Protein AF-A0A923YQT0-F1 (afdb_monomer_lite)

Sequence (96 aa):
MRGEGYRERSIRHISRESKAFCIRGITALSRREAEVLRLYLAGRTVSGIADVLRHSAKTIYNQKRAAIAKLLYKTDAELFSLQAAGGITEEKLSGL

Structure (mmCIF, N/CA/C/O backbone):
data_AF-A0A923YQT0-F1
#
_entry.id   AF-A0A923YQT0-F1
#
loop_
_atom_site.group_PDB
_atom_site.id
_atom_site.type_symbol
_atom_site.label_atom_id
_atom_site.label_alt_id
_atom_site.label_comp_id
_atom_site.label_asym_id
_atom_site.label_entity_id
_atom_site.label_seq_id
_atom_site.pdbx_PDB_ins_code
_atom_site.Cartn_x
_atom_site.Cartn_y
_atom_site.Cartn_z
_atom_site.occupancy
_atom_site.B_iso_or_equiv
_atom_site.auth_seq_id
_atom_site.auth_comp_id
_atom_site.auth_asym_id
_atom_site.auth_atom_id
_atom_site.pdbx_PDB_model_num
ATOM 1 N N . MET A 1 1 ? 0.812 -26.627 -7.256 1.00 32.62 1 MET A N 1
ATOM 2 C CA . MET A 1 1 ? 0.926 -25.673 -6.133 1.00 32.62 1 MET A CA 1
ATOM 3 C C . MET A 1 1 ? 0.403 -24.320 -6.594 1.00 32.62 1 MET A C 1
ATOM 5 O O . MET A 1 1 ? 1.088 -23.639 -7.343 1.00 32.62 1 MET A O 1
ATOM 9 N N . ARG A 1 2 ? -0.840 -23.971 -6.255 1.00 36.75 2 ARG A N 1
ATOM 10 C CA . ARG A 1 2 ? -1.425 -22.651 -6.529 1.00 36.75 2 ARG A CA 1
ATOM 11 C C . ARG A 1 2 ? -1.938 -22.134 -5.192 1.00 36.75 2 ARG A C 1
ATOM 13 O O . ARG A 1 2 ? -2.853 -22.724 -4.634 1.00 36.75 2 ARG A O 1
ATOM 20 N N . GLY A 1 3 ? -1.245 -21.142 -4.641 1.00 31.42 3 GLY A N 1
ATOM 21 C CA . GLY A 1 3 ? -1.573 -20.518 -3.361 1.00 31.42 3 GLY A CA 1
ATOM 22 C C . GLY A 1 3 ? -2.807 -19.634 -3.494 1.00 31.42 3 GLY A C 1
ATOM 23 O O . GLY A 1 3 ? -2.695 -18.416 -3.523 1.00 31.42 3 GLY A O 1
ATOM 24 N N . GLU A 1 4 ? -3.965 -20.271 -3.616 1.00 38.84 4 GLU A N 1
ATOM 25 C CA . GLU A 1 4 ? -5.279 -19.705 -3.322 1.00 38.84 4 GLU A CA 1
ATOM 26 C C . GLU A 1 4 ? -5.454 -19.805 -1.803 1.00 38.84 4 GLU A C 1
ATOM 28 O O . GLU A 1 4 ? -5.725 -20.882 -1.276 1.00 38.84 4 GLU A O 1
ATOM 33 N N . GLY A 1 5 ? -5.199 -18.728 -1.062 1.00 40.62 5 GLY A N 1
ATOM 34 C CA . GLY A 1 5 ? -5.265 -18.824 0.394 1.00 40.62 5 GLY A CA 1
ATOM 35 C C . GLY A 1 5 ? -4.964 -17.533 1.128 1.00 40.62 5 GLY A C 1
ATOM 36 O O . GLY A 1 5 ? -3.919 -17.425 1.756 1.00 40.62 5 GLY A O 1
ATOM 37 N N . TYR A 1 6 ? -5.891 -16.574 1.079 1.00 34.69 6 TYR A N 1
ATOM 38 C CA . TYR A 1 6 ? -6.055 -15.597 2.165 1.00 34.69 6 TYR A CA 1
ATOM 39 C C . TYR A 1 6 ? -7.503 -15.066 2.234 1.00 34.69 6 TYR A C 1
ATOM 41 O O . TYR A 1 6 ? -7.781 -13.873 2.210 1.00 34.69 6 TYR A O 1
ATOM 49 N N . ARG A 1 7 ? -8.456 -15.999 2.285 1.00 43.62 7 ARG A N 1
ATOM 50 C CA . ARG A 1 7 ? -9.767 -15.844 2.938 1.00 43.62 7 ARG A CA 1
ATOM 51 C C . ARG A 1 7 ? -9.610 -16.666 4.222 1.00 43.62 7 ARG A C 1
ATOM 53 O O . ARG A 1 7 ? -9.216 -17.816 4.123 1.00 43.62 7 ARG A O 1
ATOM 60 N N . GLU A 1 8 ? -9.761 -16.185 5.448 1.00 34.28 8 GLU A N 1
ATOM 61 C CA . GLU A 1 8 ? -10.738 -15.272 6.029 1.00 34.28 8 GLU A CA 1
ATOM 62 C C . GLU A 1 8 ? -10.364 -15.041 7.514 1.00 34.28 8 GLU A C 1
ATOM 64 O O . GLU A 1 8 ? -9.604 -15.815 8.092 1.00 34.28 8 GLU A O 1
ATOM 69 N N . ARG A 1 9 ? -11.092 -14.109 8.156 1.00 41.28 9 ARG A N 1
ATOM 70 C CA . ARG A 1 9 ? -11.544 -14.172 9.567 1.00 41.28 9 ARG A CA 1
ATOM 71 C C . ARG A 1 9 ? -10.668 -13.474 10.623 1.00 41.28 9 ARG A C 1
ATOM 73 O O . ARG A 1 9 ? -9.881 -14.109 11.311 1.00 41.28 9 ARG A O 1
ATOM 80 N N . SER A 1 10 ? -10.935 -12.177 10.842 1.00 34.00 10 SER A N 1
ATOM 81 C CA . SER A 1 10 ? -11.276 -11.583 12.163 1.00 34.00 10 SER A CA 1
ATOM 82 C C . SER A 1 10 ? -11.107 -10.062 12.173 1.00 34.00 10 SER A C 1
ATOM 84 O O . SER A 1 10 ? -10.150 -9.554 12.741 1.00 34.00 10 SER A O 1
ATOM 86 N N . ILE A 1 11 ? -12.032 -9.301 11.581 1.00 41.19 11 ILE A N 1
ATOM 87 C CA . ILE A 1 11 ? -12.027 -7.837 11.754 1.00 41.19 11 ILE A CA 1
ATOM 88 C C . ILE A 1 11 ? -13.434 -7.367 12.144 1.00 41.19 11 ILE A C 1
ATOM 90 O O . ILE A 1 11 ? -14.112 -6.631 11.438 1.00 41.19 11 ILE A O 1
ATOM 94 N N . ARG A 1 12 ? -13.909 -7.845 13.299 1.00 39.38 12 ARG A N 1
ATOM 95 C CA . ARG A 1 12 ? -14.990 -7.198 14.055 1.00 39.38 12 ARG A CA 1
ATOM 96 C C . ARG A 1 12 ? -14.332 -6.454 15.213 1.00 39.38 12 ARG A C 1
ATOM 98 O O . ARG A 1 12 ? -14.132 -7.071 16.248 1.00 39.38 12 ARG A O 1
ATOM 105 N N . HIS A 1 13 ? -13.923 -5.205 14.977 1.00 37.12 13 HIS A N 1
ATOM 106 C CA . HIS A 1 13 ? -13.691 -4.116 15.953 1.00 37.12 13 HIS A CA 1
ATOM 107 C C . HIS A 1 13 ? -12.613 -3.149 15.443 1.00 37.12 13 HIS A C 1
ATOM 109 O O . HIS A 1 13 ? -11.513 -3.085 15.982 1.00 37.12 13 HIS A O 1
ATOM 115 N N . ILE A 1 14 ? -12.916 -2.354 14.416 1.00 49.91 14 ILE A N 1
ATOM 116 C CA . ILE A 1 14 ? -12.130 -1.138 14.173 1.00 49.91 14 ILE A CA 1
ATOM 117 C C . ILE A 1 14 ? -12.964 0.036 14.672 1.00 49.91 14 ILE A C 1
ATOM 119 O O . ILE A 1 14 ? -13.969 0.428 14.081 1.00 49.91 14 ILE A O 1
ATOM 123 N N . SER A 1 15 ? -12.561 0.505 15.852 1.00 47.75 15 SER A N 1
ATOM 124 C CA . SER A 1 15 ? -13.124 1.636 16.579 1.00 47.75 15 SER A CA 1
ATOM 125 C C . SER A 1 15 ? -12.991 2.936 15.774 1.00 47.75 15 SER A C 1
ATOM 127 O O . SER A 1 15 ? -12.056 3.114 14.990 1.00 47.75 15 SER A O 1
ATOM 129 N N . ARG A 1 16 ? -13.932 3.865 15.979 1.00 46.16 16 ARG A N 1
ATOM 130 C CA . ARG A 1 16 ? -14.052 5.150 15.262 1.00 46.16 16 ARG A CA 1
ATOM 131 C C . ARG A 1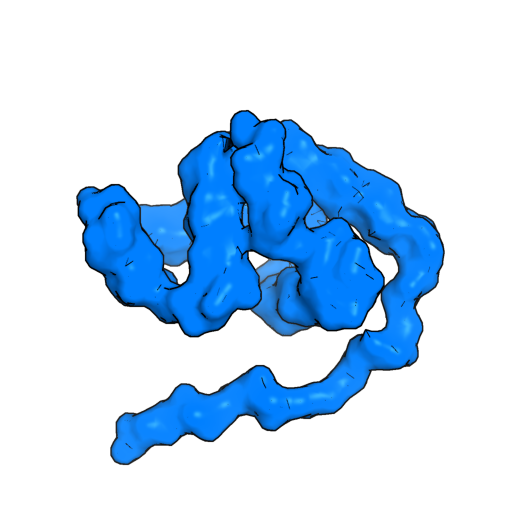 16 ? -12.778 6.013 15.296 1.00 46.16 16 ARG A C 1
ATOM 133 O O . ARG A 1 16 ? -12.579 6.794 14.369 1.00 46.16 16 ARG A O 1
ATOM 140 N N . GLU A 1 17 ? -11.903 5.854 16.287 1.00 48.81 17 GLU A N 1
ATOM 141 C CA . GLU A 1 17 ? -10.671 6.651 16.419 1.00 48.81 17 GLU A CA 1
ATOM 142 C C . GLU A 1 17 ? -9.586 6.292 15.391 1.00 48.81 17 GLU A C 1
ATOM 144 O O . GLU A 1 17 ? -8.890 7.173 14.884 1.00 48.81 17 GLU A O 1
ATOM 149 N N . SER A 1 18 ? -9.504 5.027 14.961 1.00 53.03 18 SER A N 1
ATOM 150 C CA . SER A 1 18 ? -8.541 4.597 13.932 1.00 53.03 18 SER A CA 1
ATOM 151 C C . SER A 1 18 ? -8.830 5.203 12.549 1.00 53.03 18 SER A C 1
ATOM 153 O O . SER A 1 18 ? -7.957 5.226 11.680 1.00 53.03 18 SER A O 1
ATOM 155 N N . LYS A 1 19 ? -10.040 5.740 12.336 1.00 53.34 19 LYS A N 1
ATOM 156 C CA . LYS A 1 19 ? -10.491 6.305 11.055 1.00 53.34 19 LYS A CA 1
ATOM 157 C C . LYS A 1 19 ? -9.831 7.651 10.717 1.00 53.34 19 LYS A C 1
ATOM 159 O O . LYS A 1 19 ? -9.639 7.958 9.545 1.00 53.34 19 LYS A O 1
ATOM 164 N N . ALA A 1 20 ? -9.458 8.448 11.720 1.00 55.75 20 ALA A N 1
ATOM 165 C CA . ALA A 1 20 ? -8.796 9.742 11.508 1.00 55.75 20 ALA A CA 1
ATOM 166 C C . ALA A 1 20 ? -7.309 9.584 11.143 1.00 55.75 20 ALA A C 1
ATOM 168 O O . ALA A 1 20 ? -6.768 10.335 10.330 1.00 55.75 20 ALA A O 1
ATOM 169 N N . PHE A 1 21 ? -6.665 8.567 11.715 1.00 57.41 21 PHE A N 1
ATOM 170 C CA . PHE A 1 21 ? -5.255 8.257 11.504 1.00 57.41 21 PHE A CA 1
ATOM 171 C C . PHE A 1 21 ? -4.967 7.796 10.070 1.00 57.41 21 PHE A C 1
ATOM 173 O O . PHE A 1 21 ? -4.044 8.295 9.425 1.00 57.41 21 PHE A O 1
ATOM 180 N N . CYS A 1 22 ? -5.817 6.925 9.520 1.00 65.50 22 CYS A N 1
ATOM 181 C CA . CYS A 1 22 ? -5.670 6.463 8.142 1.00 65.50 22 CYS A CA 1
ATOM 182 C C . CYS A 1 22 ? -5.937 7.563 7.107 1.00 65.50 22 CYS A C 1
ATOM 184 O O . CYS A 1 22 ? -5.227 7.614 6.112 1.00 65.50 22 CYS A O 1
ATOM 186 N N . ILE A 1 23 ? -6.877 8.489 7.339 1.00 65.56 23 ILE A N 1
ATOM 187 C CA . ILE A 1 23 ? -7.113 9.610 6.408 1.00 65.56 23 ILE A CA 1
ATOM 188 C C . ILE A 1 23 ? -5.861 10.489 6.275 1.00 65.56 23 ILE A C 1
ATOM 190 O O . ILE A 1 23 ? -5.479 10.833 5.159 1.00 65.56 23 ILE A O 1
ATOM 194 N N . ARG A 1 24 ? -5.177 10.790 7.386 1.00 68.25 24 ARG A N 1
ATOM 195 C CA . ARG A 1 24 ? -3.922 11.564 7.363 1.00 68.25 24 ARG A CA 1
ATOM 196 C C . ARG A 1 24 ? -2.791 10.821 6.650 1.00 68.25 24 ARG A C 1
ATOM 198 O O . ARG A 1 24 ? -2.063 11.422 5.863 1.00 68.25 24 ARG A O 1
ATOM 205 N N . GLY A 1 25 ? -2.668 9.515 6.887 1.00 72.19 25 GLY A N 1
ATOM 206 C CA . GLY A 1 25 ? -1.691 8.683 6.186 1.00 72.19 25 GLY A CA 1
ATOM 207 C C . GLY A 1 25 ? -1.965 8.601 4.679 1.00 72.19 25 GLY A C 1
ATOM 208 O O . GLY A 1 25 ? -1.032 8.688 3.890 1.00 72.19 25 GLY A O 1
ATOM 209 N N . ILE A 1 26 ? -3.239 8.513 4.275 1.00 74.56 26 ILE A N 1
ATOM 210 C CA . ILE A 1 26 ? -3.674 8.483 2.870 1.00 74.56 26 ILE A CA 1
ATOM 211 C C . ILE A 1 26 ? -3.284 9.786 2.157 1.00 74.56 26 ILE A C 1
ATOM 213 O O . ILE A 1 26 ? -2.738 9.732 1.061 1.00 74.56 26 ILE A O 1
ATOM 217 N N . THR A 1 27 ? -3.467 10.948 2.793 1.00 76.00 27 THR A N 1
ATOM 218 C CA . THR A 1 27 ? -3.049 12.244 2.220 1.00 76.00 27 THR A CA 1
ATOM 219 C C . THR A 1 27 ? -1.531 12.428 2.121 1.00 76.00 27 THR A C 1
ATOM 221 O O . THR A 1 27 ? -1.070 13.285 1.375 1.00 76.00 27 THR A O 1
ATOM 224 N N . ALA A 1 28 ? -0.743 11.640 2.861 1.00 80.88 28 ALA A N 1
ATOM 225 C CA . ALA A 1 28 ? 0.721 11.676 2.817 1.00 80.88 28 ALA A CA 1
ATOM 226 C C . ALA A 1 28 ? 1.319 10.743 1.744 1.00 80.88 28 ALA A C 1
ATOM 228 O O . ALA A 1 28 ? 2.538 10.738 1.525 1.00 80.88 28 ALA A O 1
ATOM 229 N N . LEU A 1 29 ? 0.482 9.935 1.084 1.00 83.94 29 LEU A N 1
ATOM 230 C CA . LEU A 1 29 ? 0.901 9.085 -0.021 1.00 83.94 29 LEU A CA 1
ATOM 231 C C . LEU A 1 29 ? 1.196 9.935 -1.257 1.00 83.94 29 LEU A C 1
ATOM 233 O O . LEU A 1 29 ? 0.435 10.821 -1.635 1.00 83.94 29 LEU A O 1
ATOM 237 N N . SER A 1 30 ? 2.292 9.618 -1.934 1.00 85.69 30 SER A N 1
ATOM 238 C CA . SER A 1 30 ? 2.519 10.086 -3.296 1.00 85.69 30 SER A CA 1
ATOM 239 C C . SER A 1 30 ? 1.508 9.432 -4.240 1.00 85.69 30 SER A C 1
ATOM 241 O O . SER A 1 30 ? 1.091 8.295 -4.013 1.00 85.69 30 SER A O 1
ATOM 243 N N . ARG A 1 31 ? 1.194 10.086 -5.364 1.00 84.31 31 ARG A N 1
ATOM 244 C CA . ARG A 1 31 ? 0.332 9.527 -6.421 1.00 84.31 31 ARG A CA 1
ATOM 245 C C . ARG A 1 31 ? 0.701 8.098 -6.802 1.00 84.31 31 ARG A C 1
ATOM 247 O O . ARG A 1 31 ? -0.167 7.242 -6.924 1.00 84.31 31 ARG A O 1
ATOM 254 N N . ARG A 1 32 ? 2.002 7.811 -6.916 1.00 84.25 32 ARG A N 1
ATOM 255 C CA . ARG A 1 32 ? 2.470 6.472 -7.294 1.00 84.25 32 ARG A CA 1
ATOM 256 C C . ARG A 1 32 ? 2.238 5.433 -6.200 1.00 84.25 32 ARG A C 1
ATOM 258 O O . ARG A 1 32 ? 1.914 4.288 -6.487 1.00 84.25 32 ARG A O 1
ATOM 265 N N . GLU A 1 33 ? 2.383 5.832 -4.944 1.00 87.12 33 GLU A N 1
ATOM 266 C CA . GLU A 1 33 ? 2.125 4.972 -3.788 1.00 87.12 33 GLU A CA 1
ATOM 267 C C . GLU A 1 33 ? 0.628 4.690 -3.632 1.00 87.12 33 GLU A C 1
ATOM 269 O O . GLU A 1 33 ? 0.247 3.546 -3.382 1.00 87.12 33 GLU A O 1
ATOM 274 N N . ALA A 1 34 ? -0.213 5.707 -3.846 1.00 86.06 34 ALA A N 1
ATOM 275 C CA . ALA A 1 34 ? -1.664 5.576 -3.867 1.00 86.06 34 ALA A CA 1
ATOM 276 C C . ALA A 1 34 ? -2.131 4.649 -5.001 1.00 86.06 34 ALA A C 1
ATOM 278 O O . ALA A 1 34 ? -2.926 3.748 -4.749 1.00 86.06 34 ALA A O 1
ATOM 279 N N . GLU A 1 35 ? -1.589 4.786 -6.219 1.00 88.12 35 GLU A N 1
ATOM 280 C CA . GLU A 1 35 ? -1.887 3.882 -7.341 1.00 88.12 35 GLU A CA 1
ATOM 281 C C . GLU A 1 35 ? -1.513 2.427 -7.042 1.00 88.12 35 GLU A C 1
ATOM 283 O O . GLU A 1 35 ? -2.310 1.518 -7.289 1.00 88.12 35 GLU A O 1
ATOM 288 N N . VAL A 1 36 ? -0.313 2.196 -6.498 1.00 89.06 36 VAL A N 1
ATOM 289 C CA . VAL A 1 36 ? 0.154 0.850 -6.142 1.00 89.06 36 VAL A CA 1
ATOM 290 C C . VAL A 1 36 ? -0.739 0.236 -5.067 1.00 89.06 36 VAL A C 1
ATOM 292 O O . VAL A 1 36 ? -1.171 -0.907 -5.221 1.00 89.06 36 VAL A O 1
ATOM 295 N N . LEU A 1 37 ? -1.059 0.982 -4.005 1.00 86.62 37 LEU A N 1
ATOM 296 C CA . LEU A 1 37 ? -1.975 0.516 -2.964 1.00 86.62 37 LEU A CA 1
ATOM 297 C C . LEU A 1 37 ? -3.378 0.265 -3.506 1.00 86.62 37 LEU A C 1
ATOM 299 O O . LEU A 1 37 ? -3.970 -0.751 -3.163 1.00 86.62 37 LEU A O 1
ATOM 303 N N . ARG A 1 38 ? -3.898 1.133 -4.377 1.00 86.44 38 ARG A N 1
ATOM 304 C CA . ARG A 1 38 ? -5.223 0.977 -4.985 1.00 86.44 38 ARG A CA 1
ATOM 305 C C . ARG A 1 38 ? -5.328 -0.341 -5.742 1.00 86.44 38 ARG A C 1
ATOM 307 O O . ARG A 1 38 ? -6.250 -1.111 -5.502 1.00 86.44 38 ARG A O 1
ATOM 314 N N . LEU A 1 39 ? -4.366 -0.626 -6.621 1.00 83.44 39 LEU A N 1
ATOM 315 C CA . LEU A 1 39 ? -4.361 -1.867 -7.397 1.00 83.44 39 LEU A CA 1
ATOM 316 C C . LEU A 1 39 ? -4.146 -3.104 -6.513 1.00 83.44 39 LEU A C 1
ATOM 318 O O . LEU A 1 39 ? -4.701 -4.162 -6.800 1.00 83.44 39 LEU A O 1
ATOM 322 N N . TYR A 1 40 ? -3.367 -2.969 -5.439 1.00 84.00 40 TYR A N 1
ATOM 323 C CA . TYR A 1 40 ? -3.147 -4.041 -4.470 1.00 84.00 40 TYR A CA 1
ATOM 324 C C . TYR A 1 40 ? -4.413 -4.354 -3.661 1.00 84.00 40 TYR A C 1
ATOM 326 O O . TYR A 1 40 ? -4.780 -5.517 -3.520 1.00 84.00 40 TYR A O 1
ATOM 334 N N . LEU A 1 41 ? -5.121 -3.320 -3.194 1.00 81.19 41 LEU A N 1
ATOM 335 C CA . LEU A 1 41 ? -6.407 -3.436 -2.496 1.00 81.19 41 LEU A CA 1
ATOM 336 C C . LEU A 1 41 ? -7.523 -3.959 -3.413 1.00 81.19 41 LEU A C 1
ATOM 338 O O . LEU A 1 41 ? -8.418 -4.650 -2.936 1.00 81.19 41 LEU A O 1
ATOM 342 N N . ALA A 1 42 ? -7.433 -3.698 -4.721 1.00 80.25 42 ALA A N 1
ATOM 343 C CA . ALA A 1 42 ? -8.291 -4.292 -5.749 1.00 80.25 42 ALA A CA 1
ATOM 344 C C . ALA A 1 42 ? -7.965 -5.777 -6.041 1.00 80.25 42 ALA A C 1
ATOM 346 O O . ALA A 1 42 ? -8.555 -6.381 -6.935 1.00 80.25 42 ALA A O 1
ATOM 347 N N . GLY A 1 43 ? -7.006 -6.374 -5.324 1.00 80.44 43 GLY A N 1
ATOM 348 C CA . GLY A 1 43 ? -6.665 -7.794 -5.429 1.00 80.44 43 GLY A CA 1
ATOM 349 C C . GLY A 1 43 ? -5.606 -8.133 -6.480 1.00 80.44 43 GLY A C 1
ATOM 350 O O . GLY A 1 43 ? -5.382 -9.313 -6.752 1.00 80.44 43 GLY A O 1
ATOM 351 N N . ARG A 1 44 ? -4.918 -7.147 -7.081 1.00 82.00 44 ARG A N 1
ATOM 352 C CA . ARG A 1 44 ? -3.789 -7.442 -7.979 1.00 82.00 44 ARG A CA 1
ATOM 353 C C . ARG A 1 44 ? -2.531 -7.799 -7.190 1.00 82.00 44 ARG A C 1
ATOM 355 O O . ARG A 1 44 ? -2.191 -7.179 -6.185 1.00 82.00 44 ARG A O 1
ATOM 362 N N . THR A 1 45 ? -1.776 -8.767 -7.701 1.00 84.12 45 THR A N 1
ATOM 363 C CA . THR A 1 45 ? -0.459 -9.117 -7.157 1.00 84.12 45 THR A CA 1
ATOM 364 C C . THR A 1 45 ? 0.579 -8.049 -7.504 1.00 84.12 45 THR A C 1
ATOM 366 O O . THR A 1 45 ? 0.446 -7.341 -8.500 1.00 84.12 45 THR A O 1
ATOM 369 N N . VAL A 1 46 ? 1.664 -7.963 -6.726 1.00 80.12 46 VAL A N 1
ATOM 370 C CA . VAL A 1 46 ? 2.783 -7.031 -6.987 1.00 80.12 46 VAL A CA 1
ATOM 371 C C . VAL A 1 46 ? 3.328 -7.181 -8.413 1.00 80.12 46 VAL A C 1
ATOM 373 O O . VAL A 1 46 ? 3.636 -6.181 -9.055 1.00 80.12 46 VAL A O 1
ATOM 376 N N . SER A 1 47 ? 3.387 -8.408 -8.933 1.00 78.38 47 SER A N 1
ATOM 377 C CA . SER A 1 47 ? 3.810 -8.689 -10.309 1.00 78.38 47 SER A CA 1
ATOM 378 C C . SER A 1 47 ? 2.794 -8.205 -11.348 1.00 78.38 47 SER A C 1
ATOM 380 O O . SER A 1 47 ? 3.187 -7.623 -12.351 1.00 78.38 47 SER A O 1
ATOM 382 N N . GLY A 1 48 ? 1.491 -8.380 -11.101 1.00 79.56 48 GLY A N 1
ATOM 383 C CA . GLY A 1 48 ? 0.452 -7.849 -11.990 1.00 79.56 48 GLY A CA 1
ATOM 384 C C . GLY A 1 48 ? 0.410 -6.318 -12.001 1.00 79.56 48 GLY A C 1
ATOM 385 O O . GLY A 1 48 ? 0.175 -5.706 -13.034 1.00 79.56 48 GLY A O 1
ATOM 386 N N . ILE A 1 49 ? 0.691 -5.682 -10.863 1.00 85.38 49 ILE A N 1
ATOM 387 C CA . ILE A 1 49 ? 0.815 -4.221 -10.762 1.00 85.38 49 ILE A CA 1
ATOM 388 C C . ILE A 1 49 ? 2.063 -3.732 -11.500 1.00 85.38 49 ILE A C 1
ATOM 390 O O . ILE A 1 49 ? 2.012 -2.711 -12.176 1.00 85.38 49 ILE A O 1
ATOM 394 N N . ALA A 1 50 ? 3.174 -4.459 -11.387 1.00 85.75 50 ALA A N 1
ATOM 395 C CA . ALA A 1 50 ? 4.416 -4.161 -12.093 1.00 85.75 50 ALA A CA 1
ATOM 396 C C . ALA A 1 50 ? 4.224 -4.144 -13.615 1.00 85.75 50 ALA A C 1
ATOM 398 O O . ALA A 1 50 ? 4.697 -3.218 -14.272 1.00 85.75 50 ALA A O 1
ATOM 399 N N . ASP A 1 51 ? 3.459 -5.101 -14.139 1.00 84.69 51 ASP A N 1
ATOM 400 C CA . ASP A 1 51 ? 3.093 -5.169 -15.554 1.00 84.69 51 ASP A CA 1
ATOM 401 C C . ASP A 1 51 ? 2.232 -3.965 -15.983 1.00 84.69 51 ASP A C 1
ATOM 403 O O . ASP A 1 51 ? 2.595 -3.223 -16.897 1.00 84.69 51 ASP A O 1
ATOM 407 N N . VAL A 1 52 ? 1.163 -3.677 -15.229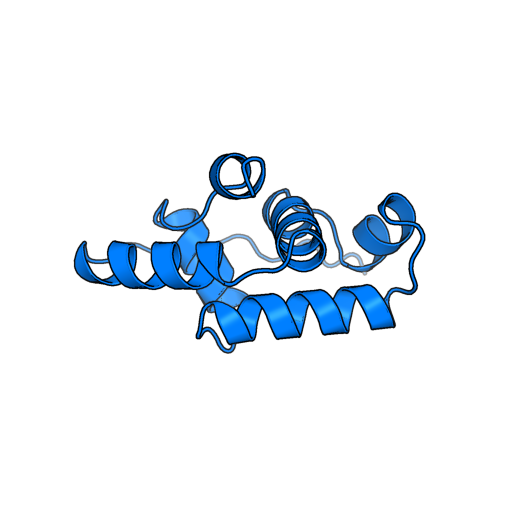 1.00 86.81 52 VAL A N 1
ATOM 408 C CA . VAL A 1 52 ? 0.247 -2.550 -15.494 1.00 86.81 52 VAL A CA 1
ATOM 409 C C . VAL A 1 52 ? 0.962 -1.197 -15.433 1.00 86.81 52 VAL A C 1
ATOM 411 O O . VAL A 1 52 ? 0.726 -0.324 -16.266 1.00 86.81 52 VAL A O 1
ATOM 414 N N . LEU A 1 53 ? 1.842 -1.009 -14.449 1.00 86.44 53 LEU A N 1
ATOM 415 C CA . LEU A 1 53 ? 2.557 0.246 -14.220 1.00 86.44 53 LEU A CA 1
ATOM 416 C C . LEU A 1 53 ? 3.888 0.335 -14.983 1.00 86.44 53 LEU A C 1
ATOM 418 O O . LEU A 1 53 ? 4.585 1.341 -14.838 1.00 86.44 53 LEU A O 1
ATOM 422 N N . ARG A 1 54 ? 4.238 -0.686 -15.781 1.00 89.75 54 ARG A N 1
ATOM 423 C CA . ARG A 1 54 ? 5.492 -0.793 -16.549 1.00 89.75 54 ARG A CA 1
ATOM 424 C C . ARG A 1 54 ? 6.748 -0.537 -15.706 1.00 89.75 54 ARG A C 1
ATOM 426 O O . ARG A 1 54 ? 7.680 0.145 -16.128 1.00 89.75 54 ARG A O 1
ATOM 433 N N . HIS A 1 55 ? 6.780 -1.087 -14.496 1.00 88.31 55 HIS A N 1
ATOM 434 C CA . HIS A 1 55 ? 7.919 -0.996 -13.580 1.00 88.31 55 HIS A CA 1
ATOM 435 C C . HIS A 1 55 ? 8.372 -2.375 -13.120 1.00 88.31 55 HIS A C 1
ATOM 437 O O . HIS A 1 55 ? 7.649 -3.355 -13.234 1.00 88.31 55 HIS A O 1
ATOM 443 N N . SER A 1 56 ? 9.573 -2.460 -12.543 1.00 87.00 56 SER A N 1
ATOM 444 C CA . SER A 1 56 ? 10.039 -3.718 -11.960 1.00 87.00 56 SER A CA 1
ATOM 445 C C . SER A 1 56 ? 9.214 -4.107 -10.725 1.00 87.00 56 SER A C 1
ATOM 447 O O . SER A 1 56 ? 8.827 -3.249 -9.924 1.00 87.00 56 SER A O 1
ATOM 449 N N . ALA A 1 57 ? 9.020 -5.411 -10.504 1.00 83.06 57 ALA A N 1
ATOM 450 C CA . ALA A 1 57 ? 8.355 -5.926 -9.303 1.00 83.06 57 ALA A CA 1
ATOM 451 C C . ALA A 1 57 ? 9.050 -5.476 -8.004 1.00 83.06 57 ALA A C 1
ATOM 453 O O . ALA A 1 57 ? 8.386 -5.218 -7.002 1.00 83.06 57 ALA A O 1
ATOM 454 N N . LYS A 1 58 ? 10.380 -5.300 -8.033 1.00 85.44 58 LYS A N 1
ATOM 455 C CA . LYS A 1 58 ? 11.165 -4.747 -6.918 1.00 85.44 58 LYS A CA 1
ATOM 456 C C . LYS A 1 58 ? 10.775 -3.298 -6.618 1.00 85.44 58 LYS A C 1
ATOM 458 O O . LYS A 1 58 ? 10.597 -2.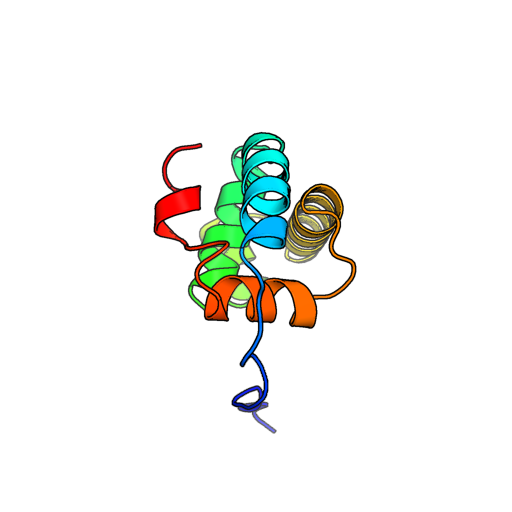939 -5.457 1.00 85.44 58 LYS A O 1
ATOM 463 N N . THR A 1 59 ? 10.607 -2.478 -7.655 1.00 89.25 59 THR A N 1
ATOM 464 C CA . THR A 1 59 ? 10.161 -1.083 -7.526 1.00 89.25 59 THR A CA 1
ATOM 465 C C . THR A 1 59 ? 8.758 -1.016 -6.932 1.00 89.25 59 THR A C 1
ATOM 467 O O . THR A 1 59 ? 8.554 -0.293 -5.960 1.00 89.25 59 THR A O 1
ATOM 470 N N . ILE A 1 60 ? 7.817 -1.813 -7.448 1.00 87.19 60 ILE A N 1
ATOM 471 C CA . ILE A 1 60 ? 6.447 -1.859 -6.919 1.00 87.19 60 ILE A CA 1
ATOM 472 C C . ILE A 1 60 ? 6.425 -2.361 -5.473 1.00 87.19 60 ILE A C 1
ATOM 474 O O . ILE A 1 60 ? 5.725 -1.793 -4.640 1.00 87.19 60 ILE A O 1
ATOM 478 N N . TYR A 1 61 ? 7.221 -3.377 -5.133 1.00 85.69 61 TYR A N 1
ATOM 479 C CA . TYR A 1 61 ? 7.336 -3.868 -3.759 1.00 85.69 61 TYR A CA 1
ATOM 480 C C . TYR A 1 61 ? 7.828 -2.780 -2.795 1.00 85.69 61 TYR A C 1
ATOM 482 O O . TYR A 1 61 ? 7.252 -2.596 -1.721 1.00 85.69 61 TYR A O 1
ATOM 490 N N . ASN A 1 62 ? 8.855 -2.024 -3.191 1.00 87.56 62 ASN A N 1
ATOM 491 C CA . ASN A 1 62 ? 9.383 -0.919 -2.394 1.00 87.56 62 ASN A CA 1
ATOM 492 C C . ASN A 1 62 ? 8.361 0.214 -2.246 1.00 87.56 62 ASN A C 1
ATOM 494 O O . ASN A 1 62 ? 8.166 0.705 -1.138 1.00 87.56 62 ASN A O 1
ATOM 498 N N . GLN A 1 63 ? 7.669 0.583 -3.328 1.00 88.31 63 GLN A N 1
ATOM 499 C CA . GLN A 1 63 ? 6.606 1.593 -3.301 1.00 88.31 63 GLN A CA 1
ATOM 500 C C . GLN A 1 63 ? 5.442 1.156 -2.408 1.00 88.31 63 GLN A C 1
ATOM 502 O O . GLN A 1 63 ? 4.988 1.938 -1.580 1.00 88.31 63 GLN A O 1
ATOM 507 N N . LYS A 1 64 ? 5.021 -0.113 -2.485 1.00 88.06 64 LYS A N 1
ATOM 508 C CA . LYS A 1 64 ? 4.017 -0.694 -1.584 1.00 88.06 64 LYS A CA 1
ATOM 509 C C . LYS A 1 64 ? 4.456 -0.578 -0.125 1.00 88.06 64 LYS A C 1
ATOM 511 O O . LYS A 1 64 ? 3.683 -0.129 0.714 1.00 88.06 64 LYS A O 1
ATOM 516 N N . ARG A 1 65 ? 5.692 -0.978 0.194 1.00 85.94 65 ARG A N 1
ATOM 517 C CA . ARG A 1 65 ? 6.221 -0.898 1.566 1.00 85.94 65 ARG A CA 1
ATOM 518 C C . ARG A 1 65 ? 6.312 0.537 2.070 1.00 85.94 65 ARG A C 1
ATOM 520 O O . ARG A 1 65 ? 5.955 0.773 3.218 1.00 85.94 65 ARG A O 1
ATOM 527 N N . ALA A 1 66 ? 6.752 1.473 1.233 1.00 86.38 66 ALA A N 1
ATOM 528 C CA . ALA A 1 66 ? 6.783 2.892 1.572 1.00 86.38 66 ALA A CA 1
ATOM 529 C C . ALA A 1 66 ? 5.371 3.422 1.858 1.00 86.38 66 ALA A C 1
ATOM 531 O O . ALA A 1 66 ? 5.157 4.092 2.863 1.00 86.38 66 ALA A O 1
ATOM 532 N N . ALA A 1 67 ? 4.394 3.038 1.036 1.00 86.00 67 ALA A N 1
ATOM 533 C CA . ALA A 1 67 ? 2.998 3.410 1.211 1.00 86.00 67 ALA A CA 1
ATOM 534 C C . ALA A 1 67 ? 2.404 2.864 2.526 1.00 86.00 67 ALA A C 1
ATOM 536 O O . ALA A 1 67 ? 1.805 3.607 3.297 1.00 86.00 67 ALA A O 1
ATOM 537 N N . ILE A 1 68 ? 2.631 1.581 2.829 1.00 82.00 68 ILE A N 1
ATOM 538 C CA . ILE A 1 68 ? 2.198 0.938 4.083 1.00 82.00 68 ILE A CA 1
ATOM 539 C C . ILE A 1 68 ? 2.866 1.604 5.300 1.00 82.00 68 ILE A C 1
ATOM 541 O O . ILE A 1 68 ? 2.186 1.911 6.277 1.00 82.00 68 ILE A O 1
ATOM 545 N N . ALA A 1 69 ? 4.165 1.911 5.214 1.00 83.50 69 ALA A N 1
ATOM 546 C CA . ALA A 1 69 ? 4.895 2.602 6.276 1.00 83.50 69 ALA A CA 1
ATOM 547 C C . ALA A 1 69 ? 4.375 4.031 6.519 1.00 83.50 69 ALA A C 1
ATOM 549 O O . ALA A 1 69 ? 4.292 4.465 7.666 1.00 83.50 69 ALA A O 1
ATOM 550 N N . LYS A 1 70 ? 3.975 4.750 5.462 1.00 82.88 70 LYS A N 1
ATOM 551 C CA . LYS A 1 70 ? 3.352 6.085 5.554 1.00 82.88 70 LYS A CA 1
ATOM 552 C C . LYS A 1 70 ? 1.955 6.057 6.162 1.00 82.88 70 LYS A C 1
ATOM 554 O O . LYS A 1 70 ? 1.553 7.004 6.830 1.00 82.88 70 LYS A O 1
ATOM 559 N N . LEU A 1 71 ? 1.240 4.954 5.976 1.00 76.81 71 LEU A N 1
ATOM 560 C CA . LEU A 1 71 ? -0.014 4.679 6.668 1.00 76.81 71 LEU A CA 1
ATOM 561 C C . LEU A 1 71 ? 0.201 4.200 8.117 1.00 76.81 71 LEU A C 1
ATOM 563 O O . LEU 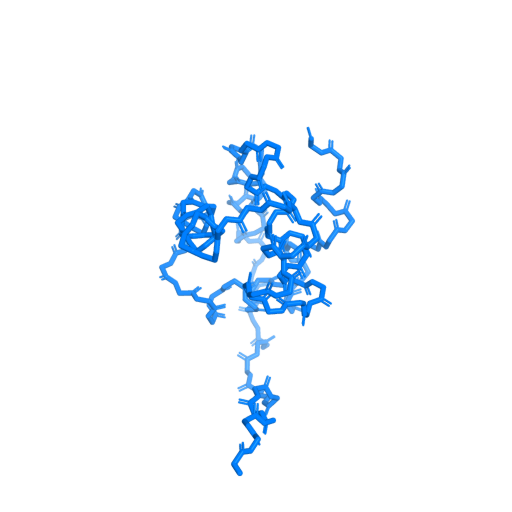A 1 71 ? -0.770 3.894 8.802 1.00 76.81 71 LEU A O 1
ATOM 567 N N . LEU A 1 72 ? 1.461 4.177 8.582 1.00 71.81 72 LEU A N 1
ATOM 568 C CA . LEU A 1 72 ? 1.888 3.774 9.923 1.00 71.81 72 LEU A CA 1
ATOM 569 C C . LEU A 1 72 ? 1.522 2.319 10.259 1.00 71.81 72 LEU A C 1
ATOM 571 O O . LEU A 1 72 ? 1.420 1.942 11.425 1.00 71.81 72 LEU A O 1
ATOM 575 N N . TYR A 1 73 ? 1.393 1.491 9.222 1.00 74.31 73 TYR A N 1
ATOM 576 C CA . TYR A 1 73 ? 1.223 0.048 9.326 1.00 74.31 73 TYR A CA 1
ATOM 577 C C . TYR A 1 73 ? 2.552 -0.655 9.054 1.00 74.31 73 TYR A C 1
ATOM 579 O O . TYR A 1 73 ? 3.427 -0.142 8.351 1.00 74.31 73 TYR A O 1
ATOM 587 N N . LYS A 1 74 ? 2.726 -1.845 9.626 1.00 70.00 74 LYS A N 1
ATOM 588 C CA . LYS A 1 74 ? 3.936 -2.659 9.448 1.00 70.00 74 LYS A CA 1
ATOM 589 C C . LYS A 1 74 ? 3.687 -3.870 8.562 1.00 70.00 74 LYS A C 1
ATOM 591 O O . LYS A 1 74 ? 4.635 -4.384 7.970 1.00 70.00 74 LYS A O 1
ATOM 596 N N . THR A 1 75 ? 2.434 -4.308 8.456 1.00 73.56 75 THR A N 1
ATOM 597 C CA . THR A 1 75 ? 2.073 -5.558 7.780 1.00 73.56 75 THR A CA 1
ATOM 598 C C . THR A 1 75 ? 0.931 -5.386 6.784 1.00 73.56 75 THR A C 1
ATOM 600 O O . THR A 1 75 ? 0.066 -4.522 6.919 1.00 73.56 75 THR A O 1
ATOM 603 N N . ASP A 1 76 ? 0.916 -6.241 5.763 1.00 74.75 76 ASP A N 1
ATOM 604 C CA . ASP A 1 76 ? -0.209 -6.378 4.833 1.00 74.75 76 ASP A CA 1
ATOM 605 C C . ASP A 1 76 ? -1.506 -6.798 5.548 1.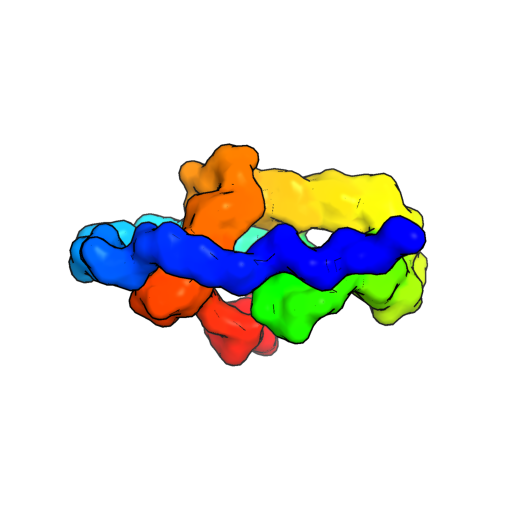00 74.75 76 ASP A C 1
ATOM 607 O O . ASP A 1 76 ? -2.574 -6.309 5.187 1.00 74.75 76 ASP A O 1
ATOM 611 N N . ALA A 1 77 ? -1.422 -7.606 6.609 1.00 73.25 77 ALA A N 1
ATOM 612 C CA . ALA A 1 77 ? -2.573 -7.982 7.431 1.00 73.25 77 ALA A CA 1
ATOM 613 C C . ALA A 1 77 ? -3.282 -6.771 8.068 1.00 73.25 77 ALA A C 1
ATOM 615 O O . ALA A 1 77 ? -4.513 -6.707 8.078 1.00 73.25 77 ALA A O 1
ATOM 616 N N . GLU A 1 78 ? -2.530 -5.778 8.554 1.00 75.38 78 GLU A N 1
ATOM 617 C CA . GLU A 1 78 ? -3.095 -4.530 9.088 1.00 75.38 78 GLU A CA 1
ATOM 618 C C . GLU A 1 78 ? -3.771 -3.697 7.992 1.00 75.38 78 GLU A C 1
ATOM 620 O O . GLU A 1 78 ? -4.852 -3.144 8.207 1.00 75.38 78 GLU A O 1
ATOM 625 N N . LEU A 1 79 ? -3.181 -3.663 6.793 1.00 77.06 79 LEU A N 1
ATOM 626 C CA . LEU A 1 79 ? -3.753 -2.971 5.639 1.00 77.06 79 LEU A CA 1
ATOM 627 C C . LEU A 1 79 ? -5.108 -3.581 5.230 1.00 77.06 79 LEU A C 1
ATOM 629 O O . LEU A 1 79 ? -6.082 -2.848 5.050 1.00 77.06 79 LEU A O 1
ATOM 633 N N . PHE A 1 80 ? -5.196 -4.912 5.129 1.00 75.50 80 PHE A N 1
ATOM 634 C CA . PHE A 1 80 ? -6.454 -5.605 4.820 1.00 75.50 80 PHE A CA 1
ATOM 635 C C . PHE A 1 80 ? -7.475 -5.483 5.954 1.00 75.50 80 PHE A C 1
ATOM 637 O O . PHE A 1 80 ? -8.673 -5.359 5.697 1.00 75.50 80 PHE A O 1
ATOM 644 N N . SER A 1 81 ? -7.006 -5.442 7.204 1.00 75.69 81 SER A N 1
ATOM 645 C CA . SER A 1 81 ? -7.857 -5.152 8.359 1.00 75.69 81 SER A CA 1
ATOM 646 C C . SER A 1 81 ? -8.533 -3.795 8.224 1.00 75.69 81 SER A C 1
ATOM 648 O O . SER A 1 81 ? -9.752 -3.683 8.349 1.00 75.69 81 SER A O 1
ATOM 650 N N . LEU A 1 82 ? -7.767 -2.770 7.860 1.00 71.31 82 LEU A N 1
ATOM 651 C CA . LEU A 1 82 ? -8.306 -1.440 7.624 1.00 71.31 82 LEU A CA 1
ATOM 652 C C . LEU A 1 82 ? -9.286 -1.395 6.441 1.00 71.31 82 LEU A C 1
ATOM 654 O O . LEU A 1 82 ? -10.305 -0.701 6.523 1.00 71.31 82 LEU A O 1
ATOM 658 N N . GLN A 1 83 ? -8.996 -2.122 5.359 1.00 74.12 83 GLN A N 1
ATOM 659 C CA . GLN A 1 83 ? -9.898 -2.219 4.209 1.00 74.12 83 GLN A CA 1
ATOM 660 C C . GLN A 1 83 ? -11.242 -2.827 4.619 1.00 74.12 83 GLN A C 1
ATOM 662 O O . GLN A 1 83 ? -12.291 -2.262 4.315 1.00 74.12 83 GLN A O 1
ATOM 667 N N . ALA A 1 84 ? -11.222 -3.922 5.382 1.00 70.81 84 ALA A N 1
ATOM 668 C CA . ALA A 1 84 ? -12.438 -4.581 5.854 1.00 70.81 84 ALA A CA 1
ATOM 669 C C . ALA A 1 84 ? -13.262 -3.703 6.811 1.00 70.81 84 ALA A C 1
ATOM 671 O O . ALA A 1 84 ? -14.485 -3.798 6.845 1.00 70.81 84 ALA A O 1
ATOM 672 N N . ALA A 1 85 ? -12.610 -2.818 7.564 1.00 69.00 85 ALA A N 1
ATOM 673 C CA . ALA A 1 85 ? -13.286 -1.827 8.396 1.00 69.00 85 ALA A CA 1
ATOM 674 C C . ALA A 1 85 ? -13.791 -0.586 7.647 1.00 69.00 85 ALA A C 1
ATOM 676 O O . ALA A 1 85 ? -14.351 0.323 8.268 1.00 69.00 85 ALA A O 1
ATOM 677 N N . GLY A 1 86 ? -13.572 -0.500 6.332 1.00 68.75 86 GLY A N 1
ATOM 678 C CA . GLY A 1 86 ? -13.947 0.663 5.528 1.00 68.75 86 GLY A CA 1
ATOM 679 C C . GLY A 1 86 ? -13.133 1.919 5.859 1.00 68.75 86 GLY A C 1
ATOM 680 O O . GLY A 1 86 ? -13.610 3.042 5.669 1.00 68.75 86 GLY A O 1
ATOM 681 N N . GLY A 1 87 ? -11.924 1.757 6.408 1.00 67.12 87 GLY A N 1
ATOM 682 C CA . GLY A 1 87 ? -10.994 2.861 6.658 1.00 67.12 87 GLY A CA 1
ATOM 683 C C . GLY A 1 87 ? -10.292 3.328 5.379 1.00 67.12 87 GLY A C 1
ATOM 684 O O . GLY A 1 87 ? -10.186 4.535 5.140 1.00 67.12 87 GLY A O 1
ATOM 685 N N . ILE A 1 88 ? -9.891 2.370 4.534 1.00 72.06 88 ILE A N 1
ATOM 686 C CA . ILE A 1 88 ? -9.249 2.586 3.233 1.00 72.06 88 ILE A CA 1
ATOM 687 C C . ILE A 1 88 ? -9.986 1.789 2.151 1.00 72.06 88 ILE A C 1
ATOM 689 O O . ILE A 1 88 ? -10.198 0.589 2.289 1.00 72.06 88 ILE A O 1
ATOM 693 N N . THR A 1 89 ? -10.399 2.457 1.081 1.00 74.31 89 THR A N 1
ATOM 694 C CA . THR A 1 89 ? -11.031 1.829 -0.087 1.00 74.31 89 THR A CA 1
ATOM 695 C C . THR A 1 89 ? -10.349 2.328 -1.350 1.00 74.31 89 THR A C 1
ATOM 697 O O . THR A 1 89 ? -9.723 3.390 -1.349 1.00 74.31 89 THR A O 1
ATOM 700 N N . GLU A 1 90 ? -10.456 1.565 -2.435 1.00 71.12 90 GLU A N 1
ATOM 701 C CA . GLU A 1 90 ? -9.877 1.938 -3.728 1.00 71.12 90 GLU A CA 1
ATOM 702 C C . GLU A 1 90 ? -10.405 3.282 -4.254 1.00 71.12 90 GLU A C 1
ATOM 704 O O . GLU A 1 90 ? -9.623 4.086 -4.758 1.00 71.12 90 GLU A O 1
ATOM 709 N N . GLU A 1 91 ? -11.694 3.569 -4.042 1.00 70.25 91 GLU A N 1
ATOM 710 C CA . GLU A 1 91 ? -12.336 4.846 -4.389 1.00 70.25 91 GLU A CA 1
ATOM 711 C C . GLU A 1 91 ? -11.737 6.031 -3.625 1.00 70.25 91 GLU A C 1
ATOM 713 O O . GLU A 1 91 ? -11.675 7.155 -4.114 1.00 70.25 91 GLU A O 1
ATOM 718 N N . LYS A 1 92 ? -11.244 5.790 -2.409 1.00 70.62 92 LYS A N 1
ATOM 719 C CA . LYS A 1 92 ? -10.627 6.833 -1.584 1.00 70.62 92 LYS A CA 1
ATOM 720 C C . LYS A 1 92 ? -9.210 7.175 -2.040 1.00 70.62 92 LYS A C 1
ATOM 722 O O . LYS A 1 92 ? -8.702 8.238 -1.703 1.00 70.62 92 LYS A O 1
ATOM 727 N N . LEU A 1 93 ? -8.586 6.274 -2.799 1.00 70.50 93 LEU A N 1
ATOM 728 C CA . LEU A 1 93 ? -7.249 6.436 -3.367 1.00 70.50 93 LEU A CA 1
ATOM 729 C C . LEU A 1 93 ? -7.273 6.957 -4.809 1.00 70.50 93 LEU A C 1
ATOM 731 O O . LEU A 1 93 ? -6.238 7.401 -5.292 1.00 70.50 93 LEU A O 1
ATOM 735 N N . SER A 1 94 ? -8.416 6.929 -5.505 1.00 67.56 94 SER A N 1
ATOM 736 C CA . SER A 1 94 ? -8.526 7.458 -6.874 1.00 67.56 94 SER A CA 1
ATOM 737 C C . SER A 1 94 ? -8.539 8.989 -6.957 1.00 67.56 94 SER A C 1
ATOM 739 O O . SER A 1 94 ? -8.422 9.525 -8.053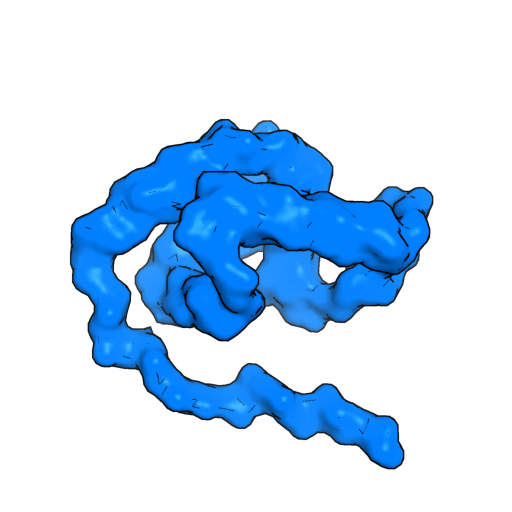 1.00 67.56 94 SER A O 1
ATOM 741 N N . GLY A 1 95 ? -8.696 9.687 -5.827 1.00 64.81 95 GLY A N 1
ATOM 742 C CA . GLY A 1 95 ? -8.789 11.152 -5.758 1.00 64.81 95 GLY A CA 1
ATOM 743 C C . GLY A 1 95 ? -7.513 11.898 -5.337 1.00 64.81 95 GLY A C 1
ATOM 744 O O . GLY A 1 95 ? -7.605 13.096 -5.081 1.00 64.81 95 GLY A O 1
ATOM 745 N N . LEU A 1 96 ? -6.362 11.219 -5.217 1.00 62.25 96 LEU A N 1
ATOM 746 C CA . LEU A 1 96 ? -5.055 11.791 -4.824 1.00 62.25 96 LEU A CA 1
ATOM 747 C C . LEU A 1 96 ? -4.157 12.060 -6.050 1.00 62.25 96 LEU A C 1
ATOM 749 O O . LEU A 1 96 ? -3.499 13.130 -6.138 1.00 62.25 96 LEU A O 1
#

Foldseek 3Di:
DDPPDDDDDDQPDDDPVLLVLQLQLLVVQDLLLLQLLLVVLVPDDLVRSCVVVVHDSVVSVVSPCVSCVSSVHRDPVVVVSCVVVVSDHSVSSVVD

pLDDT: mean 71.19, std 16.81, range [31.42, 89.75]

Secondary structure (DSSP, 8-state):
---------------TTHHHHHHHHHHTS-HHHHHHHHHHHTT--HHHHHHHTTS-HHHHHHHHHHHHHHTT--SHHHHHHHHHTTSS-HHHHTT-

Radius of gyration: 13.33 Å; chains: 1; bounding box: 26×38×33 Å